Protein AF-A0A3C2AGH8-F1 (afdb_monomer)

Radius of gyration: 36.74 Å; Cα contacts (8 Å, |Δi|>4): 97; chains: 1; bounding box: 77×34×104 Å

pLDDT: mean 75.03, std 16.96, range [34.47, 97.25]

Mean predicted aligned error: 15.73 Å

Structure (mmCIF, N/CA/C/O backbone):
data_AF-A0A3C2AGH8-F1
#
_entry.id   AF-A0A3C2AGH8-F1
#
loop_
_atom_site.group_PDB
_atom_site.id
_atom_site.type_symbol
_atom_site.label_atom_id
_atom_site.label_alt_id
_atom_site.label_comp_id
_atom_site.label_asym_id
_atom_site.label_entity_id
_atom_site.label_seq_id
_atom_site.pdbx_PDB_ins_code
_atom_site.Cartn_x
_atom_site.Cartn_y
_atom_site.Cartn_z
_atom_site.occupancy
_atom_site.B_iso_or_equiv
_atom_site.auth_seq_id
_atom_site.auth_comp_id
_atom_site.auth_asym_id
_atom_site.auth_atom_id
_atom_site.pdbx_PDB_model_num
ATOM 1 N N . MET A 1 1 ? -56.211 -8.218 69.849 1.00 48.81 1 MET A N 1
ATOM 2 C CA . MET A 1 1 ? -55.878 -6.898 69.262 1.00 48.81 1 MET A CA 1
ATOM 3 C C . MET A 1 1 ? -54.432 -6.797 68.727 1.00 48.81 1 MET A C 1
ATOM 5 O O . MET A 1 1 ? -53.968 -5.693 68.509 1.00 48.81 1 MET A O 1
ATOM 9 N N . GLY A 1 2 ? -53.717 -7.908 68.459 1.00 52.38 2 GLY A N 1
ATOM 10 C CA . GLY A 1 2 ? -52.281 -7.877 68.088 1.00 52.38 2 GLY A CA 1
ATOM 11 C C . GLY A 1 2 ? -51.946 -8.053 66.597 1.00 52.38 2 GLY A C 1
ATOM 12 O O . GLY A 1 2 ? -50.792 -7.928 66.200 1.00 52.38 2 GLY A O 1
ATOM 13 N N . ILE A 1 3 ? -52.935 -8.345 65.747 1.00 52.78 3 ILE A N 1
ATOM 14 C CA . ILE A 1 3 ? -52.696 -8.658 64.328 1.00 52.78 3 ILE A CA 1
ATOM 15 C C . ILE A 1 3 ? -52.538 -7.362 63.505 1.00 52.78 3 ILE A C 1
ATOM 17 O O . ILE A 1 3 ? -51.623 -7.262 62.692 1.00 52.78 3 ILE A O 1
ATOM 21 N N . LEU A 1 4 ? -53.345 -6.325 63.783 1.00 50.47 4 LEU A N 1
ATOM 22 C CA . LEU A 1 4 ? -53.272 -5.023 63.096 1.00 50.47 4 LEU A CA 1
ATOM 23 C C . LEU A 1 4 ? -51.971 -4.241 63.377 1.00 50.47 4 LEU A C 1
ATOM 25 O O . LEU A 1 4 ? -51.464 -3.561 62.485 1.00 50.47 4 LEU A O 1
ATOM 29 N N . GLU A 1 5 ? -51.399 -4.339 64.582 1.00 56.75 5 GLU A N 1
ATOM 30 C CA . GLU A 1 5 ? -50.155 -3.628 64.926 1.00 56.75 5 GLU A CA 1
ATOM 31 C C . GLU A 1 5 ? -48.934 -4.160 64.170 1.00 56.75 5 GLU A C 1
ATOM 33 O O . GLU A 1 5 ? -48.087 -3.380 63.722 1.00 56.75 5 GLU A O 1
ATOM 38 N N . ASN A 1 6 ? -48.863 -5.477 63.962 1.00 57.38 6 ASN A N 1
ATOM 39 C CA . ASN A 1 6 ? -47.771 -6.103 63.220 1.00 57.38 6 ASN A CA 1
ATOM 40 C C . ASN A 1 6 ? -47.797 -5.724 61.733 1.00 57.38 6 ASN A C 1
ATOM 42 O O . ASN A 1 6 ? -46.743 -5.449 61.155 1.00 57.38 6 ASN A O 1
ATOM 46 N N . PHE A 1 7 ? -48.983 -5.612 61.124 1.00 57.16 7 PHE A N 1
ATOM 47 C CA . PHE A 1 7 ? -49.120 -5.104 59.754 1.00 57.16 7 PHE A CA 1
ATOM 48 C C . PHE A 1 7 ? -48.680 -3.640 59.636 1.00 57.16 7 PHE A C 1
ATOM 50 O O . PHE A 1 7 ? -47.984 -3.287 58.681 1.00 57.16 7 PHE A O 1
ATOM 57 N N . ARG A 1 8 ? -49.001 -2.799 60.630 1.00 60.62 8 ARG A N 1
ATOM 58 C CA . ARG A 1 8 ? -48.606 -1.381 60.645 1.00 60.62 8 ARG A CA 1
ATOM 59 C C . ARG A 1 8 ? -47.093 -1.205 60.810 1.00 60.62 8 ARG A C 1
ATOM 61 O O . ARG A 1 8 ? -46.484 -0.489 60.019 1.00 60.62 8 ARG A O 1
ATOM 68 N N . LYS A 1 9 ? -46.455 -1.912 61.755 1.00 65.38 9 LYS A N 1
ATOM 69 C CA . LYS A 1 9 ? -44.984 -1.906 61.926 1.00 65.38 9 LYS A CA 1
ATOM 70 C C . LYS A 1 9 ? -44.247 -2.450 60.697 1.00 65.38 9 LYS A C 1
ATOM 72 O O . LYS A 1 9 ? -43.234 -1.876 60.295 1.00 65.38 9 LYS A O 1
ATOM 77 N N . LYS A 1 10 ? -44.760 -3.519 60.075 1.00 72.50 10 LYS A N 1
ATOM 78 C CA . LYS A 1 10 ? -44.191 -4.106 58.848 1.00 72.50 10 LYS A CA 1
ATOM 79 C C . LYS A 1 10 ? -44.306 -3.153 57.654 1.00 72.50 10 LYS A C 1
ATOM 81 O O . LYS A 1 10 ? -43.349 -3.021 56.898 1.00 72.50 10 LYS A O 1
ATOM 86 N N . SER A 1 11 ? -45.437 -2.458 57.520 1.00 72.00 11 SER A N 1
ATOM 87 C CA . SER A 1 11 ? -45.657 -1.443 56.482 1.00 72.00 11 SER A CA 1
ATOM 88 C C . SER A 1 11 ? -44.720 -0.240 56.645 1.00 72.00 11 SER A C 1
ATOM 90 O O . SER A 1 11 ? -44.060 0.158 55.689 1.00 72.00 11 SER A O 1
ATOM 92 N N . ILE A 1 12 ? -44.560 0.270 57.872 1.00 78.75 12 ILE A N 1
ATOM 93 C CA . ILE A 1 12 ? -43.690 1.422 58.163 1.00 78.75 12 ILE A CA 1
ATOM 94 C C . ILE A 1 12 ? -42.212 1.092 57.913 1.00 78.75 12 ILE A C 1
ATOM 96 O O . ILE A 1 12 ? -41.525 1.859 57.241 1.00 78.75 12 ILE A O 1
ATOM 100 N N . ARG A 1 13 ? -41.718 -0.067 58.382 1.00 82.38 13 ARG A N 1
ATOM 101 C CA . ARG A 1 13 ? -40.341 -0.506 58.082 1.00 82.38 13 ARG A CA 1
ATOM 102 C C . ARG A 1 13 ? -40.113 -0.681 56.582 1.00 82.38 13 ARG A C 1
ATOM 104 O O . ARG A 1 13 ? -39.068 -0.276 56.086 1.00 82.38 13 ARG A O 1
ATOM 111 N N . ARG A 1 14 ? -41.081 -1.257 55.860 1.00 82.88 14 ARG A N 1
ATOM 112 C CA . ARG A 1 14 ? -40.980 -1.445 54.407 1.00 82.88 14 ARG A CA 1
ATOM 113 C C . ARG A 1 14 ? -40.937 -0.111 53.665 1.00 82.88 14 ARG A C 1
ATOM 115 O O . ARG A 1 14 ? -40.123 0.029 52.759 1.00 82.88 14 ARG A O 1
ATOM 122 N N . ASN A 1 15 ? -41.741 0.868 54.081 1.00 85.44 15 ASN A N 1
ATOM 123 C CA . ASN A 1 15 ? -41.696 2.212 53.508 1.00 85.44 15 ASN A CA 1
ATOM 124 C C . ASN A 1 15 ? -40.340 2.881 53.735 1.00 85.44 15 ASN A C 1
ATOM 126 O O . ASN A 1 15 ? -39.778 3.391 52.778 1.00 85.44 15 ASN A O 1
ATOM 130 N N . LEU A 1 16 ? -39.794 2.826 54.956 1.00 85.81 16 LEU A N 1
ATOM 131 C CA . LEU A 1 16 ? -38.531 3.489 55.302 1.00 85.81 16 LEU A CA 1
ATOM 132 C C . LEU A 1 16 ? -37.325 2.899 54.551 1.00 85.81 16 LEU A C 1
ATOM 134 O O . LEU A 1 16 ? -36.475 3.635 54.055 1.00 85.81 16 LEU A O 1
ATOM 138 N N . VAL A 1 17 ? -37.281 1.571 54.408 1.00 88.25 17 VAL A N 1
ATOM 139 C CA . VAL A 1 17 ? -36.262 0.893 53.590 1.00 88.25 17 VAL A CA 1
ATOM 140 C C . VAL A 1 17 ? -36.448 1.224 52.105 1.00 88.25 17 VAL A C 1
ATOM 142 O O . VAL A 1 17 ? -35.468 1.479 51.412 1.00 88.25 17 VAL A O 1
ATOM 145 N N . SER A 1 18 ? -37.689 1.287 51.609 1.00 88.00 18 SER A N 1
ATOM 146 C CA . SER A 1 18 ? -37.960 1.612 50.204 1.00 88.00 18 SER A CA 1
ATOM 147 C C . SER A 1 18 ? -37.547 3.036 49.841 1.00 88.00 18 SER A C 1
ATOM 149 O O . SER A 1 18 ? -36.983 3.231 48.767 1.00 88.00 18 SER A O 1
ATOM 151 N N . THR A 1 19 ? -37.783 4.027 50.707 1.00 91.06 19 THR A N 1
ATOM 152 C CA . THR A 1 19 ? -37.311 5.399 50.465 1.00 91.06 19 THR A CA 1
ATOM 153 C C . THR A 1 19 ? -35.793 5.475 50.484 1.00 91.06 19 THR A C 1
ATOM 155 O O . THR A 1 19 ? -35.224 6.126 49.618 1.00 91.06 19 THR A O 1
ATOM 158 N N . MET A 1 20 ? -35.124 4.772 51.401 1.00 90.06 20 MET A N 1
ATOM 159 C CA . MET A 1 20 ? -33.658 4.749 51.457 1.00 90.06 20 MET A CA 1
ATOM 160 C C . MET A 1 20 ? -33.041 4.136 50.188 1.00 90.06 20 MET A C 1
ATOM 162 O O . MET A 1 20 ? -32.069 4.668 49.655 1.00 90.06 20 MET A O 1
ATOM 166 N N . VAL A 1 21 ? -33.648 3.071 49.651 1.00 91.75 21 VAL A N 1
ATOM 167 C CA . VAL A 1 21 ? -33.231 2.459 48.378 1.00 91.75 21 VAL A CA 1
ATOM 168 C C . VAL A 1 21 ? -33.512 3.385 47.196 1.00 91.75 21 VAL A C 1
ATOM 170 O O . VAL A 1 21 ? -32.638 3.568 46.359 1.00 91.75 21 VAL A O 1
ATOM 173 N N . ILE A 1 22 ? -34.691 4.009 47.127 1.00 92.75 22 ILE A N 1
ATOM 174 C CA . ILE A 1 22 ? -35.049 4.936 46.042 1.00 92.75 22 ILE A CA 1
ATOM 175 C C . ILE A 1 22 ? -34.120 6.150 46.019 1.00 92.75 22 ILE A C 1
ATOM 177 O O . ILE A 1 22 ? -33.633 6.512 44.953 1.00 92.75 22 ILE A O 1
ATOM 181 N N . VAL A 1 23 ? -33.818 6.738 47.178 1.00 93.44 23 VAL A N 1
ATOM 182 C CA . VAL A 1 23 ? -32.924 7.900 47.276 1.00 93.44 23 VAL A CA 1
ATOM 183 C C . VAL A 1 23 ? -31.488 7.548 46.863 1.00 93.44 23 VAL A C 1
ATOM 185 O O . VAL A 1 23 ? -30.793 8.414 46.345 1.00 93.44 23 VAL A O 1
ATOM 188 N N . GLY A 1 24 ? -31.051 6.292 47.017 1.00 90.81 24 GLY A N 1
ATOM 189 C CA . GLY A 1 24 ? -29.744 5.831 46.528 1.00 90.81 24 GLY A CA 1
ATOM 190 C C . GLY A 1 24 ? -29.733 5.398 45.056 1.00 90.81 24 GLY A C 1
ATOM 191 O O . GLY A 1 24 ? -28.787 5.684 44.327 1.00 90.81 24 GLY A O 1
ATOM 192 N N . LEU A 1 25 ? -30.785 4.719 44.597 1.00 93.75 25 LEU A N 1
ATOM 193 C CA . LEU A 1 25 ? -30.850 4.123 43.261 1.00 93.75 25 LEU A CA 1
ATOM 194 C C . LEU A 1 25 ? -31.207 5.152 42.182 1.00 93.75 25 LEU A C 1
ATOM 196 O O . LEU A 1 25 ? -30.662 5.119 41.082 1.00 93.75 25 LEU A O 1
ATOM 200 N N . LEU A 1 26 ? -32.111 6.081 42.493 1.00 92.44 26 LEU A N 1
ATOM 201 C CA . LEU A 1 26 ? -32.602 7.087 41.554 1.00 92.44 26 LEU A CA 1
ATOM 202 C C . LEU A 1 26 ? -31.492 8.009 41.010 1.00 92.44 26 LEU A C 1
ATOM 204 O O . LEU A 1 26 ? -31.401 8.127 39.786 1.00 92.44 26 LEU A O 1
ATOM 208 N N . PRO A 1 27 ? -30.604 8.605 41.834 1.00 93.31 27 PRO A N 1
ATOM 209 C CA . PRO A 1 27 ? -29.487 9.395 41.316 1.00 93.31 27 PRO A CA 1
ATOM 210 C C . PRO A 1 27 ? -28.479 8.553 40.522 1.00 93.31 27 PRO A C 1
ATOM 212 O O . PRO A 1 27 ? -27.880 9.062 39.580 1.00 93.31 27 PRO A O 1
ATOM 215 N N . LEU A 1 28 ? -28.324 7.263 40.843 1.00 93.94 28 LEU A N 1
ATOM 216 C CA . LEU A 1 28 ? -27.428 6.360 40.119 1.00 93.94 28 LEU A CA 1
ATOM 217 C C . LEU A 1 28 ? -27.942 6.080 38.699 1.00 93.94 28 LEU A C 1
ATOM 219 O O . LEU A 1 28 ? -27.190 6.198 37.733 1.00 93.94 28 LEU A O 1
ATOM 223 N N . VAL A 1 29 ? -29.239 5.798 38.558 1.00 94.25 29 VAL A N 1
ATOM 224 C CA . VAL A 1 29 ? -29.889 5.629 37.248 1.00 94.25 29 VAL A CA 1
ATOM 225 C C . VAL A 1 29 ? -29.822 6.921 36.432 1.00 94.25 29 VAL A C 1
ATOM 227 O O . VAL A 1 29 ? -29.485 6.880 35.251 1.00 94.25 29 VAL A O 1
ATOM 230 N N . LEU A 1 30 ? -30.078 8.072 37.061 1.00 93.50 30 LEU A N 1
ATOM 231 C CA . LEU A 1 30 ? -29.959 9.388 36.423 1.00 93.50 30 LEU A CA 1
ATOM 232 C C . LEU A 1 30 ? -28.531 9.679 35.947 1.00 93.50 30 LEU A C 1
ATOM 234 O O . LEU A 1 30 ? -28.347 10.146 34.825 1.00 93.50 30 LEU A O 1
ATOM 238 N N . GLY A 1 31 ? -27.522 9.362 36.760 1.00 91.56 31 GLY A N 1
ATOM 239 C CA . GLY A 1 31 ? -26.117 9.522 36.391 1.00 91.56 31 GLY A CA 1
ATOM 240 C C . GLY A 1 31 ? -25.742 8.678 35.173 1.00 91.56 31 GLY A C 1
ATOM 241 O O . GLY A 1 31 ? -25.179 9.199 34.211 1.00 91.56 31 GLY A O 1
ATOM 242 N N . ILE A 1 32 ? -26.126 7.396 35.172 1.00 90.75 32 ILE A N 1
ATOM 243 C CA . ILE A 1 32 ? -25.902 6.493 34.033 1.00 90.75 32 ILE A CA 1
ATOM 244 C C . ILE A 1 32 ? -26.623 7.010 32.782 1.00 90.75 32 ILE A C 1
ATOM 246 O O . ILE A 1 32 ? -26.039 7.028 31.699 1.00 90.75 32 ILE A O 1
ATOM 250 N N . PHE A 1 33 ? -27.867 7.470 32.924 1.00 90.88 33 PHE A N 1
ATOM 251 C CA . PHE A 1 33 ? -28.662 7.995 31.815 1.00 90.88 33 PHE A CA 1
ATOM 252 C C . PHE A 1 33 ? -28.007 9.223 31.164 1.00 90.88 33 PHE A C 1
ATOM 254 O O . PHE A 1 33 ? -27.872 9.278 29.941 1.00 90.88 33 PHE A O 1
ATOM 261 N N . LEU A 1 34 ? -27.527 10.176 31.968 1.00 88.00 34 LEU A N 1
ATOM 262 C CA . LEU A 1 34 ? -26.838 11.372 31.473 1.00 88.00 34 LEU A CA 1
ATOM 263 C C . LEU A 1 34 ? -25.512 11.032 30.774 1.00 88.00 34 LEU A C 1
ATOM 265 O O . LEU A 1 34 ? -25.243 11.535 29.680 1.00 88.00 34 LEU A O 1
ATOM 269 N N . ILE A 1 35 ? -24.712 10.138 31.365 1.00 86.25 35 ILE A N 1
ATOM 270 C CA . ILE A 1 35 ? -23.448 9.653 30.785 1.00 86.25 35 ILE A CA 1
ATOM 271 C C . ILE A 1 35 ? -23.702 8.962 29.442 1.00 86.25 35 ILE A C 1
ATOM 273 O O . ILE A 1 35 ? -23.013 9.235 28.459 1.00 86.25 35 ILE A O 1
ATOM 277 N N . SER A 1 36 ? -24.734 8.120 29.365 1.00 78.56 36 SER A N 1
ATOM 278 C CA . SER A 1 36 ? -25.073 7.384 28.146 1.00 78.56 36 SER A CA 1
ATOM 279 C C . SER A 1 36 ? -25.374 8.305 26.958 1.00 78.56 36 SER A C 1
ATOM 281 O O . SER A 1 36 ? -25.039 7.966 25.820 1.00 78.56 36 SER A O 1
ATOM 283 N N . ILE A 1 37 ? -25.991 9.467 27.201 1.00 80.25 37 ILE A N 1
ATOM 284 C CA . ILE A 1 37 ? -26.355 10.428 26.148 1.00 80.25 37 ILE A CA 1
ATOM 285 C C . ILE A 1 37 ? -25.145 11.272 25.708 1.00 80.25 37 ILE A C 1
ATOM 287 O O . ILE A 1 37 ? -25.019 11.593 24.523 1.00 80.25 37 ILE A O 1
ATOM 291 N N . GLY A 1 38 ? -24.257 11.641 26.637 1.00 70.31 38 GLY A N 1
ATOM 292 C CA . GLY A 1 38 ? -23.128 12.542 26.367 1.00 70.31 38 GLY A CA 1
ATOM 293 C C . GLY A 1 38 ? -21.853 11.850 25.872 1.00 70.31 38 GLY A C 1
ATOM 294 O O . GLY A 1 38 ? -21.201 12.332 24.942 1.00 70.31 38 GLY A O 1
ATOM 295 N N . SER A 1 39 ? -21.491 10.707 26.458 1.00 62.59 39 SER A N 1
ATOM 296 C CA . SER A 1 39 ? -20.162 10.103 26.278 1.00 62.59 39 SER A CA 1
ATOM 297 C C . SER A 1 39 ? -19.942 9.506 24.891 1.00 62.59 39 SER A C 1
ATOM 299 O O . SER A 1 39 ? -18.840 9.576 24.350 1.00 62.59 39 SER A O 1
ATOM 301 N N . THR A 1 40 ? -20.985 8.965 24.266 1.00 67.62 40 THR A N 1
ATOM 302 C CA . THR A 1 40 ? -20.865 8.326 22.948 1.00 67.62 40 THR A CA 1
ATOM 303 C C . THR A 1 40 ? -20.539 9.319 21.835 1.00 67.62 40 THR A C 1
ATOM 305 O O . THR A 1 40 ? -19.816 8.959 20.910 1.00 67.62 40 THR A O 1
ATOM 308 N N . LYS A 1 41 ? -21.007 10.571 21.919 1.00 65.06 41 LYS A N 1
ATOM 309 C CA . LYS A 1 41 ? -20.764 11.592 20.885 1.00 65.06 41 LYS A CA 1
ATOM 310 C C . LYS A 1 41 ? -19.340 12.138 20.920 1.00 65.06 41 LYS A C 1
ATOM 312 O O . LYS A 1 41 ? -18.713 12.251 19.872 1.00 65.06 41 LYS A O 1
ATOM 317 N N . VAL A 1 42 ? -18.822 12.441 22.110 1.00 66.00 42 VAL A N 1
ATOM 318 C CA . VAL A 1 42 ? -17.463 12.988 22.277 1.00 66.00 42 VAL A CA 1
ATOM 319 C C . VAL A 1 42 ? -16.414 11.949 21.891 1.00 66.00 42 VAL A C 1
ATOM 321 O O . VAL A 1 42 ? -15.500 12.253 21.127 1.00 66.00 42 VAL A O 1
ATOM 324 N N . ILE A 1 43 ? -16.593 10.704 22.344 1.00 66.31 43 ILE A N 1
ATOM 325 C CA . ILE A 1 43 ? -15.705 9.589 22.003 1.00 66.31 43 ILE A CA 1
ATOM 326 C C . ILE A 1 43 ? -15.759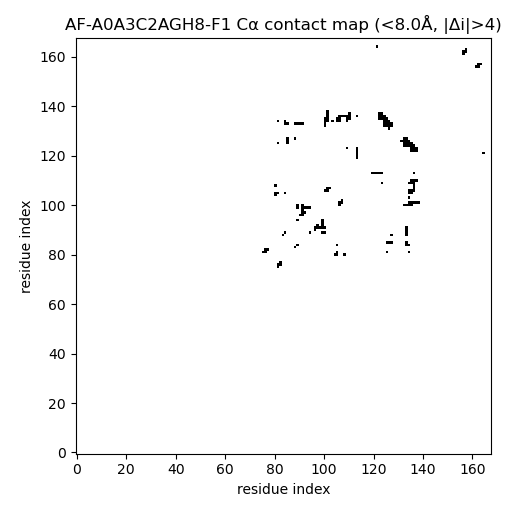 9.316 20.497 1.00 66.31 43 ILE A C 1
ATOM 328 O O . ILE A 1 43 ? -14.718 9.252 19.853 1.00 66.31 43 ILE A O 1
ATOM 332 N N . ARG A 1 44 ? -16.958 9.232 19.906 1.00 74.00 44 ARG A N 1
ATOM 333 C CA . ARG A 1 44 ? -17.119 8.986 18.466 1.00 74.00 44 ARG A CA 1
ATOM 334 C C . ARG A 1 44 ? -16.514 10.094 17.604 1.00 74.00 44 ARG A C 1
ATOM 336 O O . ARG A 1 44 ? -15.865 9.774 16.615 1.00 74.00 44 ARG A O 1
ATOM 343 N N . ASN A 1 45 ? -16.703 11.364 17.956 1.00 77.06 45 ASN A N 1
ATOM 344 C CA . ASN A 1 45 ? -16.156 12.474 17.176 1.00 77.06 45 ASN A CA 1
ATOM 345 C C . ASN A 1 45 ? -14.637 12.587 17.315 1.00 77.06 45 ASN A C 1
ATOM 347 O O . ASN A 1 45 ? -13.973 12.786 16.307 1.00 77.06 45 ASN A O 1
ATOM 351 N N . SER A 1 46 ? -14.091 12.442 18.526 1.00 77.56 46 SER A N 1
ATOM 352 C CA . SER A 1 46 ? -12.641 12.514 18.750 1.00 77.56 46 SER A CA 1
ATOM 353 C C . SER A 1 46 ? -11.915 11.345 18.079 1.00 77.56 46 SER A C 1
ATOM 355 O O . SER A 1 46 ? -10.999 11.547 17.286 1.00 77.56 46 SER A O 1
ATOM 357 N N . ILE A 1 47 ? -12.403 10.116 18.284 1.00 79.75 47 ILE A N 1
ATOM 358 C CA . ILE A 1 47 ? -11.850 8.921 17.638 1.00 79.75 47 ILE A CA 1
ATOM 359 C C . ILE A 1 47 ? -12.023 8.996 16.114 1.00 79.75 47 ILE A C 1
ATOM 361 O O . ILE A 1 47 ? -11.081 8.730 15.373 1.00 79.75 47 ILE A O 1
ATOM 365 N N . GLY A 1 48 ? -13.202 9.398 15.630 1.00 83.62 48 GLY A N 1
ATOM 366 C CA . GLY A 1 48 ? -13.478 9.525 14.198 1.00 83.62 48 GLY A CA 1
ATOM 367 C C . GLY A 1 48 ? -12.644 10.607 13.508 1.00 83.62 48 GLY A C 1
ATOM 368 O O . GLY A 1 48 ? -12.193 10.395 12.384 1.00 83.62 48 GLY A O 1
ATOM 369 N N . ALA A 1 49 ? -12.401 11.739 14.173 1.00 87.25 49 ALA A N 1
ATOM 370 C CA . ALA A 1 49 ? -11.535 12.799 13.663 1.00 87.25 49 ALA A CA 1
ATOM 371 C C . ALA A 1 49 ? -10.083 12.323 13.542 1.00 87.25 49 ALA A C 1
ATOM 373 O O . ALA A 1 49 ? -9.492 12.480 12.477 1.00 87.25 49 ALA A O 1
ATOM 374 N N . ASN A 1 50 ? -9.558 11.653 14.571 1.00 88.12 50 ASN A N 1
ATOM 375 C CA . ASN A 1 50 ? -8.201 11.106 14.548 1.00 88.12 50 ASN A CA 1
ATOM 376 C C . ASN A 1 50 ? -8.041 10.036 13.459 1.00 88.12 50 ASN A C 1
ATOM 378 O O . ASN A 1 50 ? -7.069 10.051 12.713 1.00 88.12 50 ASN A O 1
ATOM 382 N N . PHE A 1 51 ? -9.017 9.134 13.296 1.00 91.81 51 PHE A N 1
ATOM 383 C CA . PHE A 1 51 ? -8.979 8.155 12.204 1.00 91.81 51 PHE A CA 1
ATOM 384 C C . PHE A 1 51 ? -9.031 8.811 10.827 1.00 91.81 51 PHE A C 1
ATOM 386 O O . PHE A 1 51 ? -8.320 8.382 9.923 1.00 91.81 51 PHE A O 1
ATOM 393 N N . LYS A 1 52 ? -9.850 9.854 10.657 1.00 92.25 52 LYS A N 1
ATOM 394 C CA . LYS A 1 52 ? -9.901 10.620 9.409 1.00 92.25 52 LYS A CA 1
ATOM 395 C C . LYS A 1 52 ? -8.553 11.272 9.104 1.00 92.25 52 LYS A C 1
ATOM 397 O O . LYS A 1 52 ? -8.139 11.274 7.949 1.00 92.25 52 LYS A O 1
ATOM 402 N N . GLU A 1 53 ? -7.891 11.824 10.113 1.00 94.81 53 GLU A N 1
ATOM 403 C CA . GLU A 1 53 ? -6.574 12.442 9.974 1.00 94.81 53 GLU A CA 1
ATOM 404 C C . GLU A 1 53 ? -5.508 11.414 9.594 1.00 94.81 53 GLU A C 1
ATOM 406 O O . GLU A 1 53 ? -4.822 11.611 8.598 1.00 94.81 53 GLU A O 1
ATOM 411 N N . ILE A 1 54 ? -5.460 10.268 10.281 1.00 95.69 54 ILE A N 1
ATOM 412 C CA . ILE A 1 54 ? -4.545 9.165 9.953 1.00 95.69 54 ILE A CA 1
ATOM 413 C C . ILE A 1 54 ? -4.804 8.646 8.536 1.00 95.69 54 ILE A C 1
ATOM 415 O O . ILE A 1 54 ? -3.862 8.423 7.779 1.00 95.69 54 ILE A O 1
ATOM 419 N N . ALA A 1 55 ? -6.069 8.465 8.150 1.00 95.94 55 ALA A N 1
ATOM 420 C CA . ALA A 1 55 ? -6.426 8.002 6.812 1.00 95.94 55 ALA A CA 1
ATOM 421 C C . ALA A 1 55 ? -6.001 9.011 5.739 1.00 95.94 55 ALA A C 1
ATOM 423 O O . ALA A 1 55 ? -5.466 8.613 4.707 1.00 95.94 55 ALA A O 1
ATOM 424 N N . LYS A 1 56 ? -6.196 10.309 5.998 1.00 97.25 56 LYS A N 1
ATOM 425 C CA . LYS A 1 56 ? -5.750 11.379 5.107 1.00 97.25 56 LYS A CA 1
ATOM 426 C C . LYS A 1 56 ? -4.227 11.408 4.996 1.00 97.25 56 LYS A C 1
ATOM 428 O O . LYS A 1 56 ? -3.719 11.372 3.887 1.00 97.25 56 LYS A O 1
ATOM 433 N N . GLU A 1 57 ? -3.511 11.413 6.115 1.00 96.56 57 GLU A N 1
ATOM 434 C CA . GLU A 1 57 ? -2.046 11.399 6.126 1.00 96.56 57 GLU A CA 1
ATOM 435 C C . GLU A 1 57 ? -1.500 10.162 5.400 1.00 96.56 57 GLU A C 1
ATOM 437 O O . GLU A 1 57 ? -0.552 10.255 4.625 1.00 96.56 57 GLU A O 1
ATOM 442 N N . THR A 1 58 ? -2.126 9.003 5.606 1.00 96.81 58 THR A N 1
ATOM 443 C CA . THR A 1 58 ? -1.768 7.764 4.906 1.00 96.81 58 THR A CA 1
ATOM 444 C C . THR A 1 58 ? -2.009 7.885 3.405 1.00 96.81 58 THR A C 1
ATOM 446 O O . THR A 1 58 ? -1.133 7.526 2.625 1.00 96.81 58 THR A O 1
ATOM 449 N N . ALA A 1 59 ? -3.161 8.418 2.988 1.00 96.88 59 ALA A N 1
ATOM 450 C CA . ALA A 1 59 ? -3.473 8.635 1.578 1.00 96.88 59 ALA A CA 1
ATOM 451 C C . ALA A 1 59 ? -2.494 9.621 0.928 1.00 96.88 59 ALA A C 1
ATOM 453 O O . ALA A 1 59 ? -1.995 9.353 -0.161 1.00 96.88 59 ALA A O 1
ATOM 45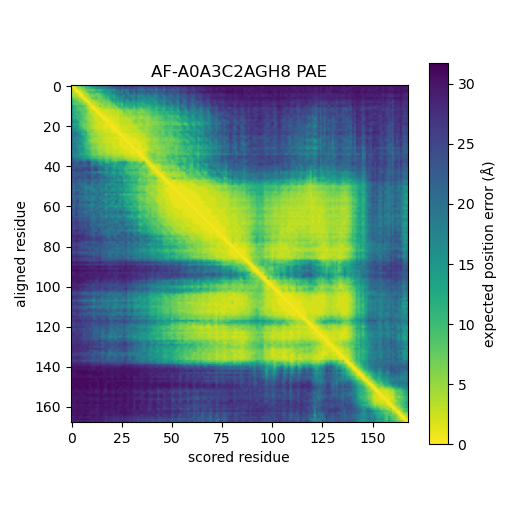4 N N . ASP A 1 60 ? -2.163 10.711 1.621 1.00 96.88 60 ASP A N 1
ATOM 455 C CA . ASP A 1 60 ? -1.194 11.706 1.168 1.00 96.88 60 ASP A CA 1
ATOM 456 C C . ASP A 1 60 ? 0.207 11.078 1.031 1.00 96.88 60 ASP A C 1
ATOM 458 O O . ASP A 1 60 ? 0.877 11.275 0.018 1.00 96.88 60 ASP A O 1
ATOM 462 N N . LYS A 1 61 ? 0.634 10.244 1.992 1.00 96.38 61 LYS A N 1
ATOM 463 C CA . LYS A 1 61 ? 1.903 9.497 1.911 1.00 96.38 61 LYS A CA 1
ATOM 464 C C . LYS A 1 61 ? 1.927 8.511 0.747 1.00 96.38 61 LYS A C 1
ATOM 466 O O . LYS A 1 61 ? 2.897 8.499 -0.005 1.00 96.38 61 LYS A O 1
ATOM 471 N N . VAL A 1 62 ? 0.874 7.711 0.574 1.00 95.38 62 VAL A N 1
ATOM 472 C CA . VAL A 1 62 ? 0.749 6.786 -0.565 1.00 95.38 62 VAL A CA 1
ATOM 473 C C . VAL A 1 62 ? 0.797 7.560 -1.878 1.00 95.38 62 VAL A C 1
ATOM 475 O O . VAL A 1 62 ? 1.511 7.165 -2.792 1.00 95.38 62 VAL A O 1
ATOM 478 N N . ASN A 1 63 ? 0.105 8.696 -1.958 1.00 95.12 63 ASN A N 1
ATOM 479 C CA . ASN A 1 63 ? 0.104 9.541 -3.142 1.00 95.12 63 ASN A CA 1
ATOM 480 C C . ASN A 1 63 ? 1.507 10.066 -3.481 1.00 95.12 63 ASN A C 1
ATOM 482 O O . ASN A 1 63 ? 1.891 10.041 -4.646 1.00 95.12 63 ASN A O 1
ATOM 486 N N . ILE A 1 64 ? 2.283 10.499 -2.483 1.00 95.69 64 ILE A N 1
ATOM 487 C CA . ILE A 1 64 ? 3.672 10.948 -2.675 1.00 95.69 64 ILE A CA 1
ATOM 488 C C . ILE A 1 64 ? 4.549 9.811 -3.210 1.00 95.69 64 ILE A C 1
ATOM 490 O O . ILE A 1 64 ? 5.270 10.010 -4.187 1.00 95.69 64 ILE A O 1
ATOM 494 N N . ILE A 1 65 ? 4.470 8.623 -2.599 1.00 92.38 65 ILE A N 1
ATOM 495 C CA . ILE A 1 65 ? 5.238 7.444 -3.031 1.00 92.38 65 ILE A CA 1
ATOM 496 C C . ILE A 1 65 ? 4.869 7.075 -4.475 1.00 92.38 65 ILE A C 1
ATOM 498 O O . ILE A 1 65 ? 5.756 6.867 -5.295 1.00 92.38 65 ILE A O 1
ATOM 502 N N . LEU A 1 66 ? 3.575 7.069 -4.811 1.00 92.94 66 LEU A N 1
ATOM 503 C CA . LEU A 1 66 ? 3.099 6.765 -6.163 1.00 92.94 66 LEU A CA 1
ATOM 504 C C . LEU A 1 66 ? 3.560 7.785 -7.206 1.00 92.94 66 LEU A C 1
ATOM 506 O O . LEU A 1 66 ? 3.918 7.391 -8.308 1.00 92.94 66 LEU A O 1
ATOM 510 N N . HIS A 1 67 ? 3.556 9.083 -6.892 1.00 94.94 67 HIS A N 1
ATOM 511 C CA . HIS A 1 67 ? 4.023 10.096 -7.844 1.00 94.94 67 HIS A CA 1
ATOM 512 C C . HIS A 1 67 ? 5.514 9.931 -8.148 1.00 94.94 67 HIS A C 1
ATOM 514 O O . HIS A 1 67 ? 5.895 9.951 -9.314 1.00 94.94 67 HIS A O 1
ATOM 520 N N . ARG A 1 68 ? 6.339 9.689 -7.119 1.00 91.31 68 ARG A N 1
ATOM 521 C CA . ARG A 1 68 ? 7.767 9.386 -7.300 1.00 91.31 68 ARG A CA 1
ATOM 522 C C . ARG A 1 68 ? 7.965 8.160 -8.193 1.00 91.31 68 ARG A C 1
ATOM 524 O O . ARG A 1 68 ? 8.755 8.209 -9.126 1.00 91.31 68 ARG A O 1
ATOM 531 N N . GLU A 1 69 ? 7.219 7.094 -7.920 1.00 89.06 69 GLU A N 1
ATOM 532 C CA . GLU A 1 69 ? 7.274 5.847 -8.683 1.00 89.06 69 GLU A CA 1
ATOM 533 C C . GLU A 1 69 ? 6.901 6.057 -10.158 1.00 89.06 69 GLU A C 1
ATOM 535 O O . GLU A 1 69 ? 7.599 5.600 -11.061 1.00 89.06 69 GLU A O 1
ATOM 540 N N . ILE A 1 70 ? 5.821 6.801 -10.417 1.00 90.31 70 ILE A N 1
ATOM 541 C CA . ILE A 1 70 ? 5.385 7.141 -11.776 1.00 90.31 70 ILE A CA 1
ATOM 542 C C . ILE A 1 70 ? 6.462 7.949 -12.503 1.00 90.31 70 ILE A C 1
ATOM 544 O O . ILE A 1 70 ? 6.746 7.654 -13.662 1.00 90.31 70 ILE A O 1
ATOM 548 N N . ASP A 1 71 ? 7.075 8.933 -11.847 1.00 91.12 71 ASP A N 1
ATOM 549 C CA . ASP A 1 71 ? 8.130 9.754 -12.448 1.00 91.12 71 ASP A CA 1
ATOM 550 C C . ASP A 1 71 ? 9.383 8.922 -12.780 1.00 91.12 71 ASP A C 1
ATOM 552 O O . ASP A 1 71 ? 9.992 9.088 -13.843 1.00 91.12 71 ASP A O 1
ATOM 556 N N . GLU A 1 72 ? 9.757 7.983 -11.910 1.00 88.25 72 GLU A N 1
ATOM 557 C CA . GLU A 1 72 ? 10.883 7.071 -12.132 1.00 88.25 72 GLU A CA 1
ATOM 558 C C . GLU A 1 72 ? 10.614 6.088 -13.279 1.00 88.25 72 GLU A C 1
ATOM 560 O O . GLU A 1 72 ? 11.445 5.953 -14.184 1.00 88.25 72 GLU A O 1
ATOM 565 N N . LEU A 1 73 ? 9.427 5.477 -13.316 1.00 86.44 73 LEU A N 1
ATOM 566 C CA . LEU A 1 73 ? 9.000 4.605 -14.414 1.00 86.44 73 LEU A CA 1
ATOM 567 C C . LEU A 1 73 ? 8.853 5.362 -15.734 1.00 86.44 73 LEU A C 1
ATOM 569 O O . LEU A 1 73 ? 9.178 4.825 -16.797 1.00 86.44 73 LEU A O 1
ATOM 573 N N . HIS A 1 74 ? 8.394 6.611 -15.688 1.00 88.31 74 HIS A N 1
ATOM 574 C CA . HIS A 1 74 ? 8.339 7.485 -16.851 1.00 88.31 74 HIS A CA 1
ATOM 575 C C . HIS A 1 74 ? 9.753 7.675 -17.407 1.00 88.31 74 HIS A C 1
ATOM 577 O O . HIS A 1 74 ? 10.004 7.346 -18.566 1.00 88.31 74 HIS A O 1
ATOM 583 N N . ASN A 1 75 ? 10.717 8.081 -16.579 1.00 87.06 75 ASN A N 1
ATOM 584 C CA . ASN A 1 75 ? 12.110 8.235 -17.007 1.00 87.06 75 ASN A CA 1
ATOM 585 C C . ASN A 1 75 ? 12.699 6.942 -17.598 1.00 87.06 75 ASN A C 1
ATOM 587 O O . ASN A 1 75 ? 13.349 6.992 -18.646 1.00 87.06 75 ASN A O 1
ATOM 591 N N . LEU A 1 76 ? 12.413 5.787 -16.990 1.00 86.75 76 LEU A N 1
ATOM 592 C CA . LEU A 1 76 ? 12.825 4.480 -17.508 1.00 86.75 76 LEU A CA 1
ATOM 593 C C . LEU A 1 76 ? 12.192 4.179 -18.879 1.00 86.75 76 LEU A C 1
ATOM 595 O O . LEU A 1 76 ? 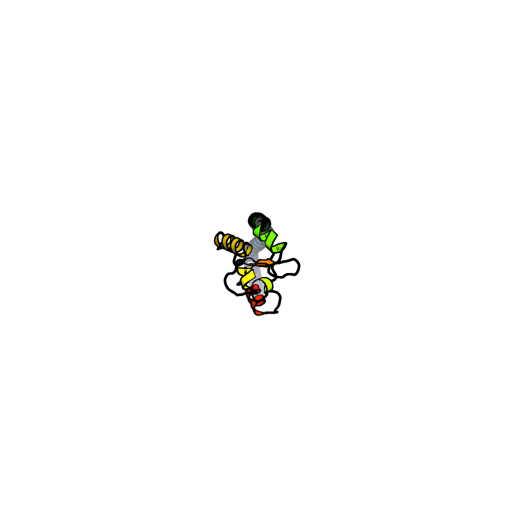12.883 3.748 -19.802 1.00 86.75 76 LEU A O 1
ATOM 599 N N . THR A 1 77 ? 10.900 4.467 -19.048 1.00 84.19 77 THR A N 1
ATOM 600 C CA . THR A 1 77 ? 10.148 4.241 -20.296 1.00 84.19 77 THR A CA 1
ATOM 601 C C . THR A 1 77 ? 10.615 5.152 -21.433 1.00 84.19 77 THR A C 1
ATOM 603 O O . THR A 1 77 ? 10.597 4.754 -22.598 1.00 84.19 77 THR A O 1
ATOM 606 N N . PHE A 1 78 ? 11.060 6.373 -21.121 1.00 85.38 78 PHE A N 1
ATOM 607 C CA . PHE A 1 78 ? 11.592 7.308 -22.115 1.00 85.38 78 PHE A CA 1
ATOM 608 C C . PHE A 1 78 ? 13.042 7.029 -22.517 1.00 85.38 78 PHE A C 1
ATOM 610 O O . PHE A 1 78 ? 13.522 7.644 -23.478 1.00 85.38 78 PHE A O 1
ATOM 617 N N . SER A 1 79 ? 13.719 6.095 -21.845 1.00 87.56 79 SER A N 1
ATOM 618 C CA . SER A 1 79 ? 15.074 5.703 -22.218 1.00 87.56 79 SER A CA 1
ATOM 619 C C . SER A 1 79 ? 15.119 5.172 -23.666 1.00 87.56 79 SER A C 1
ATOM 621 O O . SER A 1 79 ? 14.198 4.471 -24.107 1.00 87.56 79 SER A O 1
ATOM 623 N N . PRO A 1 80 ? 16.165 5.514 -24.444 1.00 85.50 80 PRO A N 1
ATOM 624 C CA . PRO A 1 80 ? 16.299 5.049 -25.824 1.00 85.50 80 PRO A CA 1
ATOM 625 C C . PRO A 1 80 ? 16.242 3.523 -25.941 1.00 85.50 80 PRO A C 1
ATOM 627 O O . PRO A 1 80 ? 15.522 3.015 -26.793 1.00 85.50 80 PRO A O 1
ATOM 630 N N . ASP A 1 81 ? 16.898 2.804 -25.025 1.00 85.50 81 ASP A N 1
ATOM 631 C CA . ASP A 1 81 ? 16.977 1.338 -25.045 1.00 85.50 81 ASP A CA 1
ATOM 632 C C . ASP A 1 81 ? 15.591 0.682 -24.970 1.00 85.50 81 ASP A C 1
ATOM 634 O O . ASP A 1 81 ? 15.281 -0.230 -25.738 1.00 85.50 81 ASP A O 1
ATOM 638 N N . ILE A 1 82 ? 14.730 1.178 -24.075 1.00 85.56 82 ILE A N 1
ATOM 639 C CA . ILE A 1 82 ? 13.371 0.660 -23.883 1.00 85.56 82 ILE A CA 1
ATOM 640 C C . ILE A 1 82 ? 12.481 1.038 -25.068 1.00 85.56 82 ILE A C 1
ATOM 642 O O . ILE A 1 82 ? 11.757 0.193 -25.598 1.00 85.56 82 ILE A O 1
ATOM 646 N N . ARG A 1 83 ? 12.562 2.287 -25.542 1.00 85.75 83 ARG A N 1
ATOM 647 C CA . ARG 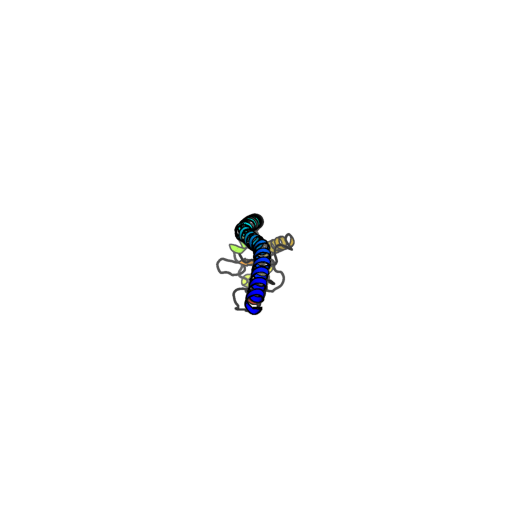A 1 83 ? 11.787 2.744 -26.707 1.00 85.75 83 ARG A CA 1
ATOM 648 C C . ARG A 1 83 ? 12.145 1.972 -27.968 1.00 85.75 83 ARG A C 1
ATOM 650 O O . ARG A 1 83 ? 11.249 1.654 -28.750 1.00 85.75 83 ARG A O 1
ATOM 657 N N . ASP A 1 84 ? 13.421 1.677 -28.170 1.00 84.94 84 ASP A N 1
ATOM 658 C CA . ASP A 1 84 ? 13.900 0.960 -29.346 1.00 84.94 84 ASP A CA 1
ATOM 659 C C . ASP A 1 84 ? 13.521 -0.522 -29.284 1.00 84.94 84 ASP A C 1
ATOM 661 O O . ASP A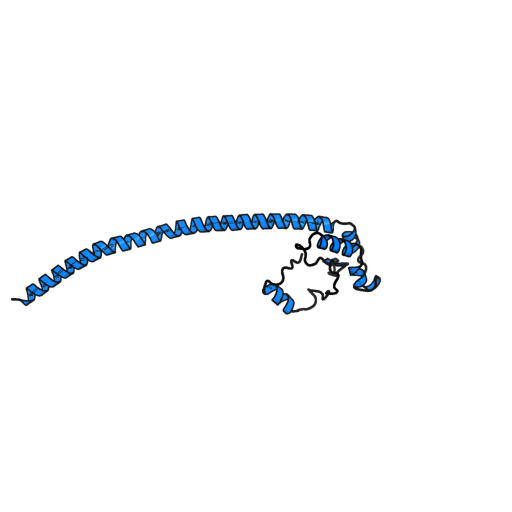 1 84 ? 13.070 -1.070 -30.292 1.00 84.94 84 ASP A O 1
ATOM 665 N N . ALA A 1 85 ? 13.576 -1.141 -28.098 1.00 81.62 85 ALA A N 1
ATOM 666 C CA . ALA A 1 85 ? 13.093 -2.507 -27.887 1.00 81.62 85 ALA A CA 1
ATOM 667 C C . ALA A 1 85 ? 11.584 -2.660 -28.152 1.00 81.62 85 ALA A C 1
ATOM 669 O O . ALA A 1 85 ? 11.153 -3.684 -28.679 1.00 81.62 85 ALA A O 1
ATOM 670 N N . VAL A 1 86 ? 10.778 -1.638 -27.838 1.00 83.25 86 VAL A N 1
ATOM 671 C CA . VAL A 1 86 ? 9.329 -1.634 -28.118 1.00 83.25 86 VAL A CA 1
ATOM 672 C C . VAL A 1 86 ? 9.022 -1.309 -29.586 1.00 83.25 86 VAL A C 1
ATOM 674 O O . VAL A 1 86 ? 8.092 -1.871 -30.162 1.00 83.25 86 VAL A O 1
ATOM 677 N N . LYS A 1 87 ? 9.773 -0.393 -30.213 1.00 83.12 87 LYS A N 1
ATOM 678 C CA . LYS A 1 87 ? 9.554 0.022 -31.614 1.00 83.12 87 LYS A CA 1
ATOM 679 C C . LYS A 1 87 ? 10.019 -1.005 -32.632 1.00 83.12 87 LYS A C 1
ATOM 681 O O . LYS A 1 87 ? 9.403 -1.125 -33.689 1.00 83.12 87 LYS A O 1
ATOM 686 N N . SER A 1 88 ? 11.102 -1.707 -32.327 1.00 74.69 88 SER A N 1
ATOM 687 C CA . SER A 1 88 ? 11.630 -2.791 -33.142 1.00 74.69 88 SER A CA 1
ATOM 688 C C . SER A 1 88 ? 11.684 -4.054 -32.286 1.00 74.69 88 SER A C 1
ATOM 690 O O . SER A 1 88 ? 12.771 -4.446 -31.847 1.00 74.69 88 SER A O 1
ATOM 692 N N . PRO A 1 89 ? 10.517 -4.676 -32.000 1.00 63.84 89 PRO A N 1
ATOM 693 C CA . PRO A 1 89 ? 10.473 -5.928 -31.268 1.00 63.84 89 PRO A CA 1
ATOM 694 C C . PRO A 1 89 ? 11.276 -6.947 -32.060 1.00 63.84 89 PRO A C 1
ATOM 696 O O . PRO A 1 89 ? 10.876 -7.374 -33.144 1.00 63.84 89 PRO A O 1
ATOM 699 N N . GLN A 1 90 ? 12.440 -7.315 -31.540 1.00 64.50 90 GLN A N 1
ATOM 700 C CA . GLN A 1 90 ? 13.142 -8.477 -32.054 1.00 64.50 90 GLN A CA 1
ATOM 701 C C . GLN A 1 90 ? 12.279 -9.662 -31.661 1.00 64.50 90 GLN A C 1
ATOM 703 O O . GLN A 1 90 ? 11.998 -9.847 -30.473 1.00 64.50 90 GLN A O 1
ATOM 708 N N . THR A 1 91 ? 11.789 -10.419 -32.645 1.00 59.34 91 THR A N 1
ATOM 709 C CA . THR A 1 91 ? 11.020 -11.603 -32.287 1.00 59.34 91 THR A CA 1
ATOM 710 C C . THR A 1 91 ? 11.949 -12.512 -31.486 1.00 59.34 91 THR A C 1
ATOM 712 O O . THR A 1 91 ? 13.140 -12.595 -31.810 1.00 59.34 91 THR A O 1
ATOM 715 N N . PRO A 1 92 ? 11.454 -13.188 -30.435 1.00 56.94 92 PRO A N 1
ATOM 716 C CA . PRO A 1 92 ? 12.292 -14.083 -29.645 1.00 56.94 92 PRO A CA 1
ATOM 717 C C . PRO A 1 92 ? 13.046 -15.050 -30.567 1.00 56.94 92 PRO A C 1
ATOM 719 O O . PRO A 1 92 ? 14.236 -15.276 -30.403 1.00 56.94 92 PRO A O 1
ATOM 722 N N . PHE A 1 93 ? 12.395 -15.517 -31.633 1.00 55.03 93 PHE A N 1
ATOM 723 C CA . PHE A 1 93 ? 12.965 -16.427 -32.623 1.00 55.03 93 PHE A CA 1
ATOM 724 C C . PHE A 1 93 ? 14.166 -15.885 -33.415 1.00 55.03 93 PHE A C 1
ATOM 726 O O . PHE A 1 93 ? 15.064 -16.671 -33.710 1.00 55.03 93 PHE A O 1
ATOM 733 N N . ASP A 1 94 ? 14.251 -14.582 -33.697 1.00 59.78 94 ASP A N 1
ATOM 734 C CA . ASP A 1 94 ? 15.326 -14.015 -34.531 1.00 59.78 94 ASP A CA 1
ATOM 735 C C . ASP A 1 94 ? 16.704 -14.009 -33.839 1.00 59.78 94 ASP A C 1
ATOM 737 O O . ASP A 1 94 ? 17.735 -13.888 -34.502 1.00 59.78 94 ASP A O 1
ATOM 741 N N . LYS A 1 95 ? 16.744 -14.149 -32.506 1.00 54.22 95 LYS A N 1
ATOM 742 C CA . LYS A 1 95 ? 17.975 -14.134 -31.691 1.00 54.22 95 LYS A CA 1
ATOM 743 C C . LYS A 1 95 ? 18.141 -15.345 -30.761 1.00 54.22 95 LYS A C 1
ATOM 745 O O . LYS A 1 95 ? 18.860 -15.256 -29.772 1.00 54.22 95 LYS A O 1
ATOM 750 N N . GLY A 1 96 ? 17.509 -16.479 -31.071 1.00 56.62 96 GLY A N 1
ATOM 751 C CA . GLY A 1 96 ? 17.680 -17.720 -30.291 1.00 56.62 96 GLY A CA 1
ATOM 752 C C . GLY A 1 96 ? 16.635 -17.953 -29.191 1.00 56.62 96 GLY A C 1
ATOM 753 O O . GLY A 1 96 ? 16.876 -18.671 -28.228 1.00 56.62 96 GLY A O 1
ATOM 754 N N . GLY A 1 97 ? 15.449 -17.368 -29.318 1.00 66.38 97 GLY A N 1
ATOM 755 C CA . GLY A 1 97 ? 14.331 -17.530 -28.391 1.00 66.38 97 GLY A CA 1
ATOM 756 C C . GLY A 1 97 ? 14.390 -16.568 -27.202 1.00 66.38 97 GLY A C 1
ATOM 757 O O . GLY A 1 97 ? 14.577 -15.361 -27.345 1.00 66.38 97 GLY A O 1
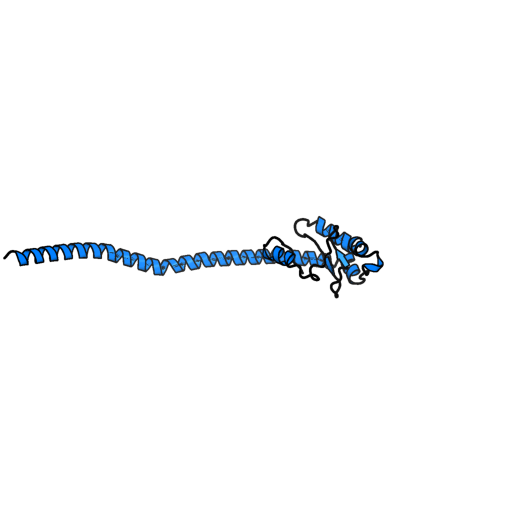ATOM 758 N N . GLN A 1 98 ? 14.193 -17.106 -26.000 1.00 64.56 98 GLN A N 1
ATOM 759 C CA . GLN A 1 98 ? 14.174 -16.330 -24.753 1.00 64.56 98 GLN A CA 1
ATOM 760 C C . GLN A 1 98 ? 15.539 -15.704 -24.414 1.00 64.56 98 GLN A C 1
ATOM 762 O O . GLN A 1 98 ? 15.584 -14.649 -23.784 1.00 64.56 98 GLN A O 1
ATOM 767 N N . GLU A 1 99 ? 16.640 -16.286 -24.900 1.00 63.91 99 GLU A N 1
ATOM 768 C CA . GL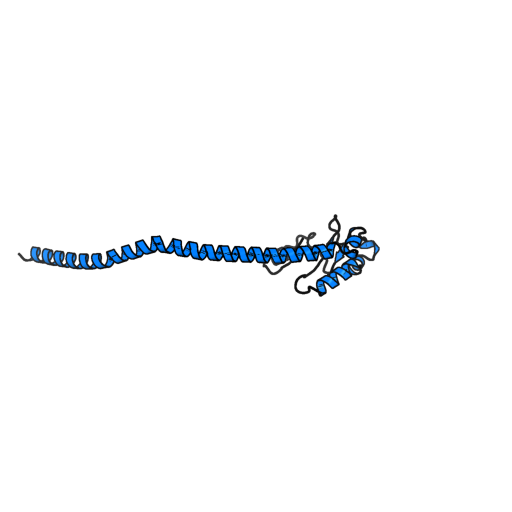U A 1 99 ? 17.993 -15.730 -24.751 1.00 63.91 99 GLU A CA 1
ATOM 769 C C . GLU A 1 99 ? 18.137 -14.364 -25.443 1.00 63.91 99 GLU A C 1
ATOM 771 O O . GLU A 1 99 ? 18.786 -13.460 -24.915 1.00 63.91 99 GLU A O 1
ATOM 776 N N . GLY A 1 100 ? 17.445 -14.165 -26.572 1.00 66.88 100 GLY A N 1
ATOM 777 C CA . GLY A 1 100 ? 17.415 -12.889 -27.288 1.00 66.88 100 GLY A CA 1
ATOM 778 C C . GLY A 1 100 ? 16.682 -11.776 -26.532 1.00 66.88 100 GLY A C 1
ATOM 779 O O . GLY A 1 100 ? 17.032 -10.603 -26.669 1.00 66.88 100 GLY A O 1
ATOM 780 N N . ILE A 1 101 ? 15.698 -12.139 -25.702 1.00 72.75 101 ILE A N 1
ATOM 781 C CA . ILE A 1 101 ? 14.976 -11.201 -24.832 1.00 72.75 101 ILE A CA 1
ATOM 782 C C . ILE A 1 101 ? 15.856 -10.833 -23.636 1.00 72.75 101 ILE A C 1
ATOM 784 O O . ILE A 1 101 ? 15.962 -9.662 -23.296 1.00 72.75 101 ILE A O 1
ATOM 788 N N . MET A 1 102 ? 16.521 -11.804 -23.007 1.00 72.12 102 MET A N 1
ATOM 789 C CA . MET A 1 102 ? 17.325 -11.582 -21.796 1.00 72.12 102 MET A CA 1
ATOM 790 C C . MET A 1 102 ? 18.653 -10.855 -22.068 1.00 72.12 102 MET A C 1
ATOM 792 O O . MET A 1 102 ? 19.139 -10.135 -21.201 1.00 72.12 102 MET A O 1
ATOM 796 N N . GLY A 1 103 ? 19.229 -11.018 -23.263 1.00 74.62 103 GLY A N 1
ATOM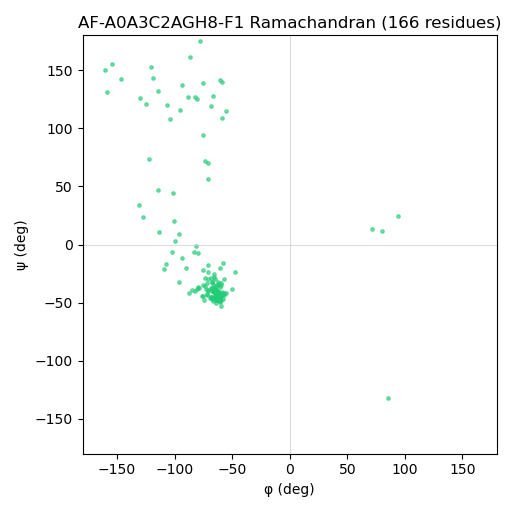 797 C CA . GLY A 1 103 ? 20.539 -10.464 -23.631 1.00 74.62 103 GLY A CA 1
ATOM 798 C C . GLY A 1 103 ? 20.513 -9.132 -24.390 1.00 74.62 103 GLY A C 1
ATOM 799 O O . GLY A 1 103 ? 21.540 -8.723 -24.935 1.00 74.62 103 GLY A O 1
ATOM 800 N N . ASN A 1 104 ? 19.359 -8.468 -24.507 1.00 80.50 104 ASN A N 1
ATOM 801 C CA . ASN A 1 104 ? 19.263 -7.196 -25.225 1.00 80.50 104 ASN A CA 1
ATOM 802 C C . ASN A 1 104 ? 19.588 -5.983 -24.329 1.00 80.50 104 ASN A C 1
ATOM 804 O O . ASN A 1 104 ? 19.570 -6.066 -23.102 1.00 80.50 104 ASN A O 1
ATOM 808 N N . GLN A 1 105 ? 19.904 -4.842 -24.953 1.00 85.12 105 GLN A N 1
ATOM 809 C CA . GLN A 1 105 ? 20.301 -3.622 -24.230 1.00 85.12 105 GLN A CA 1
ATOM 810 C C . GLN A 1 105 ? 19.206 -3.121 -23.276 1.00 85.12 105 GLN A C 1
ATOM 812 O O . GLN A 1 105 ? 19.515 -2.639 -22.191 1.00 85.12 105 GLN A O 1
ATOM 817 N N . ALA A 1 106 ? 17.932 -3.307 -23.630 1.00 85.38 106 ALA A N 1
ATOM 818 C CA . ALA A 1 106 ? 16.810 -2.983 -22.757 1.00 85.38 106 ALA A CA 1
ATOM 819 C C . ALA A 1 106 ? 16.805 -3.848 -21.486 1.00 85.38 106 ALA A C 1
ATOM 821 O O . ALA A 1 106 ? 16.694 -3.314 -20.391 1.00 85.38 106 ALA A O 1
ATOM 822 N N . SER A 1 107 ? 16.990 -5.162 -21.591 1.00 85.81 107 SER A N 1
ATOM 823 C CA . SER A 1 107 ? 17.056 -6.080 -20.446 1.00 85.81 107 SER A CA 1
ATOM 824 C C . SER A 1 107 ? 18.255 -5.805 -19.539 1.00 85.81 107 SER A C 1
ATOM 826 O O . SER A 1 107 ? 18.137 -5.865 -18.314 1.00 85.81 107 SER A O 1
ATOM 828 N N . GLU A 1 108 ? 19.396 -5.421 -20.117 1.00 87.19 108 GLU A N 1
ATOM 829 C CA . GLU A 1 108 ? 20.546 -4.924 -19.356 1.00 87.19 108 GLU A CA 1
ATOM 830 C C . GLU A 1 108 ? 20.203 -3.651 -18.576 1.00 87.19 108 GLU A C 1
ATOM 832 O O . GLU A 1 108 ? 20.452 -3.581 -17.371 1.00 87.19 108 GLU A O 1
ATOM 837 N N . HIS A 1 109 ? 19.569 -2.677 -19.233 1.00 88.38 109 HIS A N 1
ATOM 838 C CA . HIS A 1 109 ? 19.125 -1.432 -18.609 1.00 88.38 109 HIS A CA 1
ATOM 839 C C . HIS A 1 109 ? 18.136 -1.703 -17.463 1.00 88.38 109 HIS A C 1
ATOM 841 O O . HIS A 1 109 ? 18.317 -1.218 -16.346 1.00 88.38 109 HIS A O 1
ATOM 847 N N . LEU A 1 110 ? 17.130 -2.552 -17.693 1.00 88.25 110 LEU A N 1
ATOM 848 C CA . LEU A 1 110 ? 16.151 -2.952 -16.681 1.00 88.25 110 LEU A CA 1
ATOM 849 C C . LEU A 1 110 ? 16.807 -3.660 -15.492 1.00 88.25 110 LEU A C 1
ATOM 851 O O . LEU A 1 110 ? 16.395 -3.478 -14.345 1.00 88.25 110 LEU A O 1
ATOM 855 N N . ARG A 1 111 ? 17.840 -4.471 -15.739 1.00 88.00 111 ARG A N 1
ATOM 856 C CA . ARG A 1 111 ? 18.585 -5.148 -14.677 1.00 88.00 111 ARG A CA 1
ATOM 857 C C . ARG A 1 111 ? 19.431 -4.177 -13.866 1.00 88.00 111 ARG A C 1
ATOM 859 O O . ARG A 1 111 ? 19.488 -4.319 -12.647 1.00 88.00 111 ARG A O 1
ATOM 866 N N . GLN A 1 112 ? 20.063 -3.198 -14.509 1.00 88.12 112 GLN A N 1
ATOM 867 C CA . GLN A 1 112 ? 20.789 -2.133 -13.815 1.00 88.12 112 GLN A CA 1
ATOM 868 C C . GLN A 1 112 ? 19.844 -1.309 -12.939 1.00 88.12 112 GLN A C 1
ATOM 870 O O . GLN A 1 112 ? 20.136 -1.112 -11.762 1.00 88.12 112 GLN A O 1
ATOM 875 N N . PHE A 1 113 ? 18.682 -0.930 -13.474 1.00 87.25 113 PHE A N 1
ATOM 876 C CA . PHE A 1 113 ? 17.651 -0.210 -12.732 1.00 87.25 113 PHE A CA 1
ATOM 877 C C . PHE A 1 113 ? 17.143 -1.019 -11.526 1.00 87.25 113 PHE A C 1
ATOM 879 O O . PHE A 1 113 ? 17.185 -0.536 -10.396 1.00 87.25 113 PHE A O 1
ATOM 886 N N . LYS A 1 114 ? 16.785 -2.299 -11.717 1.00 87.12 114 LYS A N 1
ATOM 887 C CA . LYS A 1 114 ? 16.409 -3.203 -10.611 1.00 87.12 114 LYS A CA 1
ATOM 888 C C . LYS A 1 114 ? 17.520 -3.321 -9.565 1.00 87.12 114 LYS A C 1
ATOM 890 O O . LYS A 1 114 ? 17.258 -3.309 -8.372 1.00 87.12 114 LYS A O 1
ATOM 895 N N . ASN A 1 115 ? 18.772 -3.449 -9.998 1.00 86.44 115 ASN A N 1
ATOM 896 C CA . ASN A 1 115 ? 19.910 -3.592 -9.090 1.00 86.44 115 ASN A CA 1
ATOM 897 C C . ASN A 1 115 ? 20.239 -2.309 -8.319 1.00 86.44 115 ASN A C 1
ATOM 899 O O . ASN A 1 115 ? 20.872 -2.401 -7.267 1.00 86.44 115 ASN A O 1
ATOM 903 N N . HIS A 1 116 ? 19.849 -1.145 -8.835 1.00 86.06 116 HIS A N 1
ATOM 904 C CA . HIS A 1 116 ? 19.907 0.112 -8.100 1.00 86.06 116 HIS A CA 1
ATOM 905 C C . HIS A 1 116 ? 18.800 0.176 -7.036 1.00 86.06 116 HIS A C 1
ATOM 907 O O . HIS A 1 116 ? 19.048 0.615 -5.918 1.00 86.06 116 HIS A O 1
ATOM 913 N N . ASN A 1 117 ? 17.629 -0.379 -7.354 1.00 82.25 117 ASN A N 1
ATOM 914 C CA . ASN A 1 117 ? 16.404 -0.315 -6.557 1.00 82.25 117 ASN A CA 1
ATOM 915 C C . ASN A 1 117 ? 15.974 -1.704 -6.030 1.00 82.25 117 ASN A C 1
ATOM 917 O O . ASN A 1 117 ? 14.816 -2.107 -6.161 1.00 82.25 117 ASN A O 1
ATOM 921 N N . LYS A 1 118 ? 16.921 -2.474 -5.467 1.00 72.50 118 LYS A N 1
ATOM 922 C CA . LYS A 1 118 ? 16.758 -3.922 -5.178 1.00 72.50 118 LYS A CA 1
ATOM 923 C C . LYS A 1 118 ? 15.578 -4.284 -4.281 1.00 72.50 118 LYS A C 1
ATOM 925 O O . LYS A 1 118 ? 15.058 -5.388 -4.396 1.00 72.50 118 LYS A O 1
ATOM 930 N N . GLU A 1 119 ? 15.197 -3.381 -3.389 1.00 76.00 119 GLU A N 1
ATOM 931 C CA . GLU A 1 119 ? 14.117 -3.595 -2.421 1.00 76.00 119 GLU A CA 1
ATOM 932 C C . GLU A 1 119 ? 12.762 -3.073 -2.933 1.00 76.00 119 GLU A C 1
ATOM 934 O O . GLU A 1 119 ? 11.726 -3.381 -2.350 1.00 76.00 119 GLU A O 1
ATOM 939 N N . GLU A 1 120 ? 12.758 -2.298 -4.024 1.00 78.62 120 GLU A N 1
ATOM 940 C CA . GLU A 1 120 ? 11.553 -1.668 -4.585 1.00 78.62 120 GLU A CA 1
ATOM 941 C C . GLU A 1 120 ? 10.963 -2.513 -5.729 1.00 78.62 120 GLU A C 1
ATOM 943 O O . GLU A 1 120 ? 9.743 -2.609 -5.862 1.00 78.62 120 GLU A O 1
ATOM 948 N N . TYR A 1 121 ? 11.805 -3.223 -6.495 1.00 80.00 121 TYR A N 1
ATOM 949 C CA . TYR A 1 121 ? 11.365 -4.011 -7.652 1.00 80.00 121 TYR A CA 1
ATOM 950 C C . TYR A 1 121 ? 11.783 -5.477 -7.582 1.00 80.00 121 TYR A C 1
ATOM 952 O O . TYR A 1 121 ? 12.963 -5.822 -7.629 1.00 80.00 121 TYR A O 1
ATOM 960 N N . ILE A 1 122 ? 10.790 -6.367 -7.602 1.00 79.56 122 ILE A N 1
ATOM 961 C CA . ILE A 1 122 ? 11.020 -7.816 -7.689 1.00 79.56 122 ILE A CA 1
ATOM 962 C C . ILE A 1 122 ? 11.442 -8.200 -9.114 1.00 79.56 122 ILE A C 1
ATOM 964 O O . ILE A 1 122 ? 12.400 -8.947 -9.316 1.00 79.56 122 ILE A O 1
ATOM 968 N N . VAL A 1 123 ? 10.714 -7.708 -10.119 1.00 82.44 123 VAL A N 1
ATOM 969 C CA . VAL A 1 123 ? 10.976 -7.989 -11.532 1.00 82.44 123 VAL A CA 1
ATOM 970 C C . VAL A 1 123 ? 10.308 -6.924 -12.399 1.00 82.44 123 VAL A C 1
ATOM 972 O O . VAL A 1 123 ? 9.270 -6.387 -12.021 1.00 82.44 123 VAL A O 1
ATOM 975 N N . ILE A 1 124 ? 10.894 -6.634 -13.558 1.00 85.31 124 ILE A N 1
ATOM 976 C CA . ILE A 1 124 ? 10.405 -5.626 -14.501 1.00 85.31 124 ILE A CA 1
ATOM 977 C C . ILE A 1 124 ? 10.340 -6.281 -15.874 1.00 85.31 124 ILE A C 1
ATOM 979 O O . ILE A 1 124 ? 11.339 -6.833 -16.337 1.00 85.31 124 ILE A O 1
ATOM 983 N N . TYR A 1 125 ? 9.175 -6.211 -16.511 1.00 85.31 125 TYR A N 1
ATOM 984 C CA . TYR A 1 125 ? 8.957 -6.696 -17.868 1.00 85.31 125 TYR A CA 1
ATOM 985 C C . TYR A 1 125 ? 8.536 -5.541 -18.759 1.00 85.31 125 TYR A C 1
ATOM 987 O O . TYR A 1 125 ? 7.757 -4.685 -18.350 1.00 85.31 125 TYR A O 1
ATOM 995 N N . VAL A 1 126 ? 9.000 -5.566 -20.000 1.00 84.94 126 VAL A N 1
ATOM 996 C CA . VAL A 1 126 ? 8.496 -4.692 -21.057 1.00 84.94 126 VAL A CA 1
ATOM 997 C C . VAL A 1 126 ? 7.822 -5.575 -22.086 1.00 84.94 126 VAL A C 1
ATOM 999 O O . VAL A 1 126 ? 8.377 -6.602 -22.491 1.00 84.94 126 VAL A O 1
ATOM 1002 N N . THR A 1 127 ? 6.615 -5.192 -22.488 1.00 83.12 127 THR A N 1
ATOM 1003 C CA . THR A 1 127 ? 5.819 -5.910 -23.484 1.00 83.12 127 THR A CA 1
ATOM 1004 C C . THR A 1 127 ? 5.504 -5.011 -24.670 1.00 83.12 127 THR A C 1
ATOM 1006 O O . THR A 1 127 ? 5.480 -3.784 -24.556 1.00 83.12 127 THR A O 1
ATOM 1009 N N . ASP A 1 128 ? 5.305 -5.624 -25.833 1.00 77.38 128 ASP A N 1
ATOM 1010 C CA . ASP A 1 128 ? 4.756 -4.940 -26.993 1.00 77.38 128 ASP A CA 1
ATOM 1011 C C . ASP A 1 128 ? 3.229 -4.768 -26.863 1.00 77.38 128 ASP A C 1
ATOM 1013 O O . ASP A 1 128 ? 2.577 -5.293 -25.960 1.00 77.38 128 ASP A O 1
ATOM 1017 N N . LYS A 1 129 ? 2.627 -4.065 -27.825 1.00 78.81 129 LYS A N 1
ATOM 1018 C CA . LYS A 1 129 ? 1.168 -3.858 -27.905 1.00 78.81 129 LYS A CA 1
ATOM 1019 C C . LYS A 1 129 ? 0.334 -5.150 -27.978 1.00 78.81 129 LYS A C 1
ATOM 1021 O O . LYS A 1 129 ? -0.880 -5.085 -27.822 1.00 78.81 129 LYS A O 1
ATOM 1026 N N . ASN A 1 130 ? 0.957 -6.287 -28.286 1.00 74.19 130 ASN A N 1
ATOM 1027 C CA . ASN A 1 130 ? 0.314 -7.593 -28.400 1.00 74.19 130 ASN A CA 1
ATOM 1028 C C . ASN A 1 130 ? 0.526 -8.446 -27.132 1.00 74.19 130 ASN A C 1
ATOM 1030 O O . ASN A 1 130 ? 0.091 -9.595 -27.097 1.00 74.19 130 ASN A O 1
ATOM 1034 N N . GLY A 1 131 ? 1.190 -7.906 -26.101 1.00 69.56 131 GLY A N 1
ATOM 1035 C CA . GLY A 1 131 ? 1.496 -8.605 -24.853 1.00 69.56 131 GLY A CA 1
ATOM 1036 C C . GLY A 1 131 ? 2.710 -9.536 -24.933 1.00 69.56 131 GLY A C 1
ATOM 1037 O O . GLY A 1 131 ? 2.924 -10.337 -24.024 1.00 69.56 131 GLY A O 1
ATOM 1038 N N . ILE A 1 132 ? 3.513 -9.458 -25.999 1.00 73.00 132 ILE A N 1
ATOM 1039 C CA . ILE A 1 132 ? 4.744 -10.241 -26.147 1.00 73.00 132 ILE A CA 1
ATOM 1040 C C . ILE A 1 132 ? 5.865 -9.530 -25.390 1.00 73.00 132 ILE A C 1
ATOM 1042 O O . ILE A 1 132 ? 6.110 -8.345 -25.604 1.00 73.00 132 ILE A O 1
ATOM 1046 N N . SER A 1 133 ? 6.563 -10.242 -24.502 1.00 77.00 133 SER A N 1
ATOM 1047 C CA . SER A 1 133 ? 7.701 -9.675 -23.769 1.00 77.00 133 SER A CA 1
ATOM 1048 C C . SER A 1 133 ? 8.865 -9.370 -24.714 1.00 77.00 133 SER A C 1
ATOM 1050 O O . SER A 1 133 ? 9.307 -10.239 -25.464 1.00 77.00 133 SER A O 1
ATOM 1052 N N . VAL A 1 134 ? 9.358 -8.133 -24.657 1.00 80.31 134 VAL A N 1
ATOM 1053 C CA . VAL A 1 134 ? 10.486 -7.633 -25.459 1.00 80.31 134 VAL A CA 1
ATOM 1054 C C . VAL A 1 134 ? 11.741 -7.392 -24.623 1.00 80.31 134 VAL A C 1
ATOM 1056 O O . VAL A 1 134 ? 12.841 -7.400 -25.166 1.00 80.31 134 VAL A O 1
ATOM 1059 N N . ALA A 1 135 ? 11.606 -7.223 -23.305 1.00 82.62 135 ALA A N 1
ATOM 1060 C CA . ALA A 1 135 ? 12.727 -7.130 -22.373 1.00 82.62 135 ALA A CA 1
ATOM 1061 C C . ALA A 1 135 ? 12.314 -7.562 -20.958 1.00 82.62 135 ALA A C 1
ATOM 1063 O O . ALA A 1 135 ? 11.136 -7.489 -20.590 1.00 82.62 135 ALA A O 1
ATOM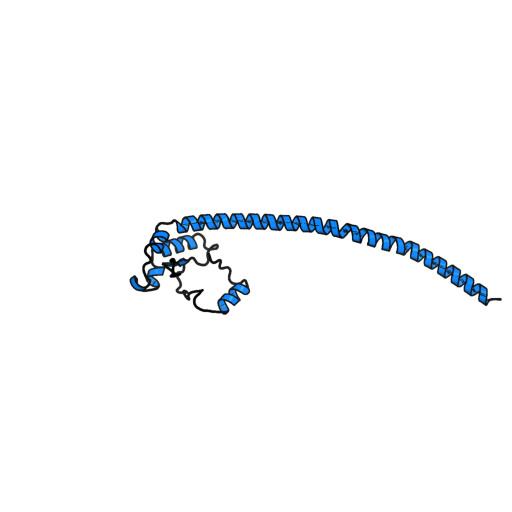 1064 N N . THR A 1 136 ? 13.288 -8.001 -20.161 1.00 83.25 136 THR A N 1
ATOM 1065 C CA . THR A 1 136 ? 13.093 -8.430 -18.772 1.00 83.25 136 THR A CA 1
ATOM 1066 C C . THR A 1 136 ? 14.308 -8.097 -17.906 1.00 83.25 136 THR A C 1
ATOM 1068 O O . THR A 1 136 ? 15.446 -8.216 -18.349 1.00 83.25 136 THR A O 1
ATOM 1071 N N . SER A 1 137 ? 14.079 -7.701 -16.652 1.00 82.81 137 SER A N 1
ATOM 1072 C CA . SER A 1 137 ? 15.138 -7.599 -15.636 1.00 82.81 137 SER A CA 1
ATOM 1073 C C . SER A 1 137 ? 15.447 -8.933 -14.950 1.00 82.81 137 SER A C 1
ATOM 1075 O O . SER A 1 137 ? 16.358 -8.993 -14.112 1.00 82.81 137 SER A O 1
ATOM 1077 N N . ASP A 1 138 ? 14.672 -9.983 -15.238 1.00 80.44 138 ASP A N 1
ATOM 1078 C CA . ASP A 1 138 ? 14.920 -11.323 -14.718 1.00 80.44 138 ASP A CA 1
ATOM 1079 C C . ASP A 1 138 ? 16.094 -11.979 -15.448 1.00 80.44 138 ASP A C 1
ATOM 1081 O O . ASP A 1 138 ? 16.245 -11.869 -16.663 1.00 80.44 138 ASP A O 1
ATOM 1085 N N . THR A 1 139 ? 16.927 -12.667 -14.680 1.00 66.00 139 THR A N 1
ATOM 1086 C CA . THR A 1 139 ? 18.070 -13.444 -15.169 1.00 66.00 139 THR A CA 1
ATOM 1087 C C . THR A 1 139 ? 17.815 -14.940 -15.068 1.00 66.00 139 THR A C 1
ATOM 1089 O O . THR A 1 139 ? 18.524 -15.721 -15.695 1.00 66.00 139 THR A O 1
ATOM 1092 N N . GLU A 1 140 ? 16.818 -15.355 -14.285 1.00 60.91 140 GLU A N 1
ATOM 1093 C CA . GLU A 1 140 ? 16.383 -16.742 -14.236 1.00 60.91 140 GLU A CA 1
ATOM 1094 C C . GLU A 1 140 ? 15.232 -16.946 -15.215 1.00 60.91 140 GLU A C 1
ATOM 1096 O O . GLU A 1 140 ? 14.325 -16.126 -15.333 1.00 60.91 140 GLU A O 1
ATOM 1101 N N . ASN A 1 141 ? 15.262 -18.058 -15.946 1.00 51.78 141 ASN A N 1
ATOM 1102 C CA . ASN A 1 141 ? 14.200 -18.441 -16.867 1.00 51.78 141 ASN A CA 1
ATOM 1103 C C . ASN A 1 141 ? 12.940 -18.878 -16.090 1.00 51.78 141 ASN A C 1
ATOM 1105 O O . ASN A 1 141 ? 12.597 -20.058 -16.035 1.00 51.78 141 ASN A O 1
ATOM 1109 N N . ARG A 1 142 ? 12.264 -17.928 -15.436 1.00 51.56 142 ARG A N 1
ATOM 1110 C CA . ARG A 1 142 ? 10.980 -18.131 -14.752 1.00 51.56 142 ARG A CA 1
ATOM 1111 C C . ARG A 1 142 ? 9.797 -17.633 -15.584 1.00 51.56 142 ARG A C 1
ATOM 1113 O O . ARG A 1 142 ? 8.712 -17.421 -15.044 1.00 51.56 142 ARG A O 1
ATOM 1120 N N . ASN A 1 143 ? 9.974 -17.488 -16.901 1.00 46.28 143 ASN A N 1
ATOM 1121 C CA . ASN A 1 143 ? 8.914 -17.123 -17.839 1.00 46.28 143 ASN A CA 1
ATOM 1122 C C . ASN A 1 143 ? 7.963 -18.308 -18.079 1.00 46.28 143 ASN A C 1
ATOM 1124 O O . ASN A 1 143 ? 7.908 -18.882 -19.166 1.00 46.28 143 ASN A O 1
ATOM 1128 N N . LYS A 1 144 ? 7.145 -18.642 -17.076 1.00 44.84 144 LYS A N 1
ATOM 1129 C CA . LYS A 1 144 ? 5.765 -19.017 -17.384 1.00 44.84 144 LYS A CA 1
ATOM 1130 C C . LYS A 1 144 ? 4.991 -17.709 -17.573 1.00 44.84 144 LYS A C 1
ATOM 1132 O O . LYS A 1 144 ? 5.052 -16.862 -16.680 1.00 44.84 144 LYS A O 1
ATOM 1137 N N . PRO A 1 145 ? 4.305 -17.500 -18.708 1.00 41.06 145 PRO A N 1
ATOM 1138 C CA . PRO A 1 145 ? 3.466 -16.322 -18.895 1.00 41.06 145 PRO A CA 1
ATOM 1139 C C . PRO A 1 145 ? 2.443 -16.256 -17.755 1.00 41.06 145 PRO A C 1
ATOM 1141 O O . PRO A 1 145 ? 1.584 -17.125 -17.638 1.00 41.06 145 PRO A O 1
ATOM 1144 N N . ILE A 1 146 ? 2.542 -15.228 -16.904 1.00 49.34 146 ILE A N 1
ATOM 1145 C CA . ILE A 1 146 ? 1.702 -15.065 -15.699 1.00 49.34 146 ILE A CA 1
ATOM 1146 C C . ILE A 1 146 ? 0.205 -14.973 -16.054 1.00 49.34 146 ILE A C 1
ATOM 1148 O O . ILE A 1 146 ? -0.647 -15.264 -15.221 1.00 49.34 146 ILE A O 1
ATOM 1152 N N . PHE A 1 147 ? -0.119 -14.640 -17.305 1.00 44.47 147 PHE A N 1
ATOM 1153 C CA . PHE A 1 147 ? -1.489 -14.456 -17.787 1.00 44.47 147 PHE A CA 1
ATOM 1154 C C . PHE A 1 147 ? -1.940 -15.494 -18.822 1.00 44.47 147 PHE A C 1
ATOM 1156 O O . PHE A 1 147 ? -2.981 -15.317 -19.447 1.00 44.47 147 PHE A O 1
ATOM 1163 N N . GLN A 1 148 ? -1.177 -16.571 -19.023 1.00 42.28 148 GLN A N 1
ATOM 1164 C CA . GLN A 1 148 ? -1.523 -17.612 -19.995 1.00 42.28 148 GLN A CA 1
ATOM 1165 C C . GLN A 1 148 ? -1.429 -19.017 -19.394 1.00 42.28 148 GLN A C 1
ATOM 1167 O O . GLN A 1 148 ? -1.060 -19.966 -20.068 1.00 42.28 148 GLN A O 1
ATOM 1172 N N . ASP A 1 149 ? -1.748 -19.153 -18.113 1.00 40.56 149 ASP A N 1
ATOM 1173 C CA . ASP A 1 149 ? -2.209 -20.415 -17.543 1.00 40.56 149 ASP A CA 1
ATOM 1174 C C . ASP A 1 149 ? -2.972 -20.092 -16.261 1.00 40.56 149 ASP A C 1
ATOM 1176 O O . ASP A 1 149 ? -2.502 -19.297 -15.444 1.00 40.56 149 ASP A O 1
ATOM 1180 N N . GLY A 1 150 ? -4.161 -20.664 -16.101 1.00 45.41 150 GLY A N 1
ATOM 1181 C CA . GLY A 1 150 ? -5.038 -20.472 -14.947 1.00 45.41 150 GLY A CA 1
ATOM 1182 C C . GLY A 1 150 ? -4.486 -21.145 -13.693 1.00 45.41 150 GLY A C 1
ATOM 1183 O O . GLY A 1 150 ? -5.154 -21.983 -13.096 1.00 45.41 150 GLY A O 1
ATOM 1184 N N . ASN A 1 151 ? -3.259 -20.812 -13.294 1.00 47.75 151 ASN A N 1
ATOM 1185 C CA . ASN A 1 151 ? -2.633 -21.367 -12.109 1.00 47.75 151 ASN A CA 1
ATOM 1186 C C . ASN A 1 151 ? -3.247 -20.723 -10.867 1.00 47.75 151 ASN A C 1
ATOM 1188 O O . ASN A 1 151 ? -2.805 -19.675 -10.388 1.00 47.75 151 ASN A O 1
ATOM 1192 N N . GLU A 1 152 ? -4.255 -21.406 -10.322 1.00 49.59 152 GLU A N 1
ATOM 1193 C CA . GLU A 1 152 ? -4.879 -21.136 -9.022 1.00 49.59 152 GLU A CA 1
ATOM 1194 C C . GLU A 1 152 ? -3.856 -20.936 -7.892 1.00 49.59 152 GLU A C 1
ATOM 1196 O O . GLU A 1 152 ? -4.151 -20.282 -6.896 1.00 49.59 152 GLU A O 1
ATOM 1201 N N . GLU A 1 153 ? -2.646 -21.473 -8.043 1.00 48.19 153 GLU A N 1
ATOM 1202 C CA . GLU A 1 153 ? -1.539 -21.336 -7.099 1.00 48.19 153 GLU A CA 1
ATOM 1203 C C . GLU A 1 153 ? -1.004 -19.894 -7.019 1.00 48.19 153 GLU A C 1
ATOM 1205 O O . GLU A 1 153 ? -0.786 -19.381 -5.925 1.00 48.19 153 GLU A O 1
ATOM 1210 N N . ILE A 1 154 ? -0.905 -19.188 -8.152 1.00 52.28 154 ILE A N 1
ATOM 1211 C CA . ILE A 1 154 ? -0.462 -17.782 -8.196 1.00 52.28 154 ILE A CA 1
ATOM 1212 C C . ILE A 1 154 ? -1.545 -16.873 -7.607 1.00 52.28 154 ILE A C 1
ATOM 1214 O O . ILE A 1 154 ? -1.246 -15.950 -6.851 1.00 52.28 154 ILE A O 1
ATOM 1218 N N . VAL A 1 155 ? -2.816 -17.171 -7.895 1.00 52.12 155 VAL A N 1
ATOM 1219 C CA . VAL A 1 155 ? -3.965 -16.442 -7.338 1.00 52.12 155 VAL A CA 1
ATOM 1220 C C . VAL A 1 155 ? -4.093 -16.689 -5.828 1.00 52.12 155 VAL A C 1
ATOM 1222 O O . VAL A 1 155 ? -4.365 -15.756 -5.077 1.00 52.12 155 VAL A O 1
ATOM 1225 N N . LYS A 1 156 ? -3.828 -17.907 -5.340 1.00 52.78 156 LYS A N 1
ATOM 1226 C CA . LYS A 1 156 ? -3.767 -18.209 -3.898 1.00 52.78 156 LYS A CA 1
ATOM 1227 C C . LYS A 1 156 ? -2.602 -17.507 -3.198 1.00 52.78 156 LYS A C 1
ATOM 1229 O O . LYS A 1 156 ? -2.780 -17.023 -2.081 1.00 52.78 156 LYS A O 1
ATOM 1234 N N . ASP A 1 157 ? -1.448 -17.380 -3.846 1.00 53.50 157 ASP A N 1
ATOM 1235 C CA . ASP A 1 157 ? -0.315 -16.614 -3.311 1.00 53.50 157 ASP A CA 1
ATOM 1236 C C . ASP A 1 157 ? -0.569 -15.092 -3.316 1.00 53.50 157 ASP A C 1
ATOM 1238 O O . ASP A 1 157 ? -0.102 -14.387 -2.419 1.00 53.50 157 ASP A O 1
ATOM 1242 N N . MET A 1 158 ? -1.378 -14.584 -4.256 1.00 49.75 158 MET A N 1
ATOM 1243 C CA . MET A 1 158 ? -1.889 -13.203 -4.252 1.00 49.75 158 MET A CA 1
ATOM 1244 C C . MET A 1 158 ? -2.904 -12.960 -3.127 1.00 49.75 158 MET A C 1
ATOM 1246 O O . MET A 1 158 ? -2.792 -11.977 -2.398 1.00 49.75 158 MET A O 1
ATOM 1250 N N . LEU A 1 159 ? -3.869 -13.867 -2.936 1.00 50.84 159 LEU A N 1
ATOM 1251 C CA . LEU A 1 159 ? -4.917 -13.735 -1.914 1.00 50.84 159 LEU A CA 1
ATOM 1252 C C . LEU A 1 159 ? -4.424 -14.022 -0.487 1.00 50.84 159 LEU A C 1
ATOM 1254 O O . LEU A 1 159 ? -5.036 -13.558 0.472 1.00 50.84 159 LEU A O 1
ATOM 1258 N N . SER A 1 160 ? -3.320 -14.758 -0.329 1.00 54.88 160 SER A N 1
ATOM 1259 C CA . SER A 1 160 ? -2.689 -15.003 0.977 1.00 54.88 160 SER A CA 1
ATOM 1260 C C . SER A 1 160 ? -1.789 -13.855 1.455 1.00 54.88 160 SER A C 1
ATOM 1262 O O . SER A 1 160 ? -1.233 -13.938 2.549 1.00 54.88 160 SER A O 1
ATOM 1264 N N . GLY A 1 161 ? -1.637 -12.785 0.661 1.00 47.50 161 GLY A N 1
ATOM 1265 C CA . GLY A 1 161 ? -0.789 -11.636 1.001 1.00 47.50 161 GLY A CA 1
ATOM 1266 C C . GLY A 1 161 ? 0.713 -11.930 0.929 1.00 47.50 161 GLY A C 1
ATOM 1267 O O . GLY A 1 161 ? 1.518 -11.152 1.435 1.00 47.50 161 GLY A O 1
ATOM 1268 N N . LYS A 1 162 ? 1.102 -13.053 0.315 1.00 49.22 162 LYS A N 1
ATOM 1269 C CA . LYS A 1 162 ? 2.500 -13.473 0.155 1.00 49.22 162 LYS A CA 1
ATOM 1270 C C . LYS A 1 162 ? 3.129 -12.939 -1.138 1.00 49.22 162 LYS A C 1
ATOM 1272 O O . LYS A 1 162 ? 4.350 -12.853 -1.236 1.00 49.22 162 LYS A O 1
ATOM 1277 N N . SER A 1 163 ? 2.307 -12.551 -2.115 1.00 43.41 163 SER A N 1
ATOM 1278 C CA . SER A 1 163 ? 2.739 -11.942 -3.376 1.00 43.41 163 SER A CA 1
ATOM 1279 C C . SER A 1 163 ? 2.488 -10.435 -3.369 1.00 43.41 163 SER A C 1
ATOM 1281 O O . SER A 1 163 ? 1.350 -9.987 -3.475 1.00 43.41 163 SER A O 1
ATOM 1283 N N . ASN A 1 164 ? 3.566 -9.655 -3.274 1.00 42.19 164 ASN A N 1
ATOM 1284 C CA . ASN A 1 164 ? 3.539 -8.190 -3.296 1.00 42.19 164 ASN A CA 1
ATOM 1285 C C . ASN A 1 164 ? 3.953 -7.649 -4.681 1.00 42.19 164 ASN A C 1
ATOM 1287 O O . ASN A 1 164 ? 4.810 -6.778 -4.799 1.00 42.19 164 ASN A O 1
ATOM 1291 N N . LYS A 1 165 ? 3.417 -8.248 -5.752 1.00 45.25 165 LYS A N 1
ATOM 1292 C CA . LYS A 1 165 ? 3.684 -7.830 -7.135 1.00 45.25 165 LYS A CA 1
ATOM 1293 C C . LYS A 1 165 ? 2.585 -6.881 -7.607 1.00 45.25 165 LYS A C 1
ATOM 1295 O O . LYS A 1 165 ? 1.430 -7.287 -7.720 1.00 45.25 165 LYS A O 1
ATOM 1300 N N . VAL A 1 166 ? 2.959 -5.638 -7.895 1.00 38.12 166 VAL A N 1
ATOM 1301 C CA . VAL A 1 166 ? 2.104 -4.652 -8.566 1.00 38.12 166 VAL A CA 1
ATOM 1302 C C . VAL A 1 166 ? 2.297 -4.813 -10.073 1.00 38.12 166 VAL A C 1
ATOM 1304 O O . VAL A 1 166 ? 3.428 -4.838 -10.552 1.00 38.12 166 VAL A O 1
ATOM 1307 N N . TYR A 1 167 ? 1.195 -4.971 -10.803 1.00 39.81 167 TYR A N 1
ATOM 1308 C CA . TYR A 1 167 ? 1.179 -5.065 -12.262 1.00 39.81 167 TYR A CA 1
ATOM 1309 C C . TYR A 1 167 ? 0.610 -3.749 -12.805 1.00 39.81 167 TYR A C 1
ATOM 1311 O O . TYR A 1 167 ? -0.518 -3.396 -12.456 1.00 39.81 167 TYR A O 1
ATOM 1319 N N . LEU A 1 168 ? 1.401 -3.034 -13.609 1.00 34.47 168 LEU A N 1
ATOM 1320 C CA . LEU A 1 168 ? 0.959 -1.924 -14.460 1.00 34.47 168 LEU A CA 1
ATOM 1321 C C . LEU A 1 168 ? 0.865 -2.413 -15.906 1.00 34.47 168 LEU A C 1
ATOM 1323 O O . LEU A 1 168 ? 1.769 -3.181 -16.312 1.00 34.47 168 LEU A O 1
#

Sequence (168 aa):
MGILENFRKKSIRRNLVSTMVIVGLLPLVLGIFLISIGSTKVIRNSIGANFKEIAKETADKVNIILHREIDELHNLTFSPDIRDAVKSPQTPFDKGGQEGIMGNQASEHLRQFKNHNKEEYIVIYVTDKNGISVATSDTENRNKPIFQDGNEEIVKDMLSGKSNKVYL

Secondary structure (DSSP, 8-state):
--HHHHHHHHHHHHHHHHHHHHHHHHHHHHHHHHHHHHHHHHHHHHHHHHHHHHHHHHHHHHHHHHHHHHHHHHHHHHSHHHHHHHHS---GGGGTTHHHHHTSHHHHHHHHHHHHSTTT-S--EEE-TTS-EEEES--S-----TTSS--HHHHHHHHTT-------

Foldseek 3Di:
DPPVVVVVVVVVVVVVVVVVCCVVVVVVVVVVVVCVVPVVVVCCVVVVVVVVVVVVVVVVVVVVVVVVVVVVVVVLCPDPQNVVLQVDVPALVNPVHVCQQCPGPNLVSQLVVCVVVVPPDPKDFDAYPVRHTSHINDPDPPPPPPPPDPPVVVVVCVVVVNDPDDDD

Solvent-accessible surface area (backbone atoms only — not comparable to full-atom values): 9637 Å² total; per-residue (Å²): 136,68,67,67,56,53,54,52,54,53,49,52,52,51,49,56,54,50,51,56,49,47,69,58,48,52,59,50,52,50,51,52,53,54,48,66,68,54,52,60,55,57,52,48,51,54,54,51,50,51,50,51,50,51,52,48,54,49,51,53,52,52,50,52,55,49,51,54,50,50,54,51,52,47,56,55,55,68,32,68,50,44,44,46,35,54,74,54,60,69,54,40,74,83,53,71,28,70,57,36,26,49,72,31,69,31,7,49,51,41,30,52,52,32,66,74,37,59,90,81,42,93,72,50,77,41,56,38,100,84,69,48,74,43,24,28,35,56,86,68,95,69,84,66,64,84,88,76,56,93,54,64,65,60,55,48,35,46,75,68,70,74,48,90,76,85,85,132